Protein AF-A0AAW5JUB5-F1 (afdb_monomer_lite)

InterPro domains:
  IPR035093 Toxin-antitoxin system, RelE/ParE toxin domain superfamily [G3DSA:3.30.2310.20] (1-83)
  IPR035093 Toxin-antitoxin system, RelE/ParE toxin domain superfamily [SSF143011] (1-74)

Structure (mmCIF, N/CA/C/O backbone):
data_AF-A0AAW5JUB5-F1
#
_entry.id   AF-A0AAW5JUB5-F1
#
loop_
_atom_site.group_PDB
_atom_site.id
_atom_site.type_symbol
_atom_site.label_atom_id
_atom_site.label_alt_id
_atom_site.label_comp_id
_atom_site.label_asym_id
_atom_site.label_entity_id
_atom_site.label_seq_id
_atom_site.pdbx_PDB_ins_code
_atom_site.Cartn_x
_atom_site.Cartn_y
_atom_site.Cartn_z
_atom_site.occupancy
_atom_site.B_iso_or_equiv
_atom_site.auth_seq_id
_atom_site.auth_comp_id
_atom_site.auth_asym_id
_atom_site.auth_atom_id
_atom_site.pdbx_PDB_model_num
ATOM 1 N N . MET A 1 1 ? 9.346 15.345 -0.441 1.00 69.38 1 MET A N 1
ATOM 2 C CA . MET A 1 1 ? 8.299 15.529 -1.468 1.00 69.38 1 MET A CA 1
ATOM 3 C C . MET A 1 1 ? 7.624 14.174 -1.642 1.00 69.38 1 MET A C 1
ATOM 5 O O . MET A 1 1 ? 8.351 13.214 -1.854 1.00 69.38 1 MET A O 1
ATOM 9 N N . SER A 1 2 ? 6.311 14.054 -1.430 1.00 82.94 2 SER A N 1
ATOM 10 C CA . SER A 1 2 ? 5.589 12.779 -1.570 1.00 82.94 2 SER A CA 1
ATOM 11 C C . SER A 1 2 ? 4.918 12.680 -2.939 1.00 82.94 2 SER A C 1
ATOM 13 O O . SER A 1 2 ? 4.486 13.679 -3.513 1.00 82.94 2 SER A O 1
ATOM 15 N N . TRP A 1 3 ? 4.833 11.463 -3.463 1.00 90.25 3 TRP A N 1
ATOM 16 C CA . TRP A 1 3 ? 4.104 11.141 -4.680 1.00 90.25 3 TRP A CA 1
ATOM 17 C C . TRP A 1 3 ? 2.595 11.225 -4.432 1.00 90.25 3 TRP A C 1
ATOM 19 O O . TRP A 1 3 ? 2.100 10.881 -3.353 1.00 90.25 3 TRP A O 1
ATOM 29 N N . ARG A 1 4 ? 1.841 11.661 -5.446 1.00 91.81 4 ARG A N 1
ATOM 30 C CA . ARG A 1 4 ? 0.377 11.699 -5.380 1.00 91.81 4 ARG A CA 1
ATOM 31 C C . ARG A 1 4 ? -0.186 10.277 -5.403 1.00 91.81 4 ARG A C 1
ATOM 33 O O . ARG A 1 4 ? 0.217 9.463 -6.229 1.00 91.81 4 ARG A O 1
ATOM 40 N N . VAL A 1 5 ? -1.138 9.998 -4.514 1.00 93.25 5 VAL A N 1
ATOM 41 C CA . VAL A 1 5 ? -1.882 8.733 -4.494 1.00 93.25 5 VAL A CA 1
ATOM 42 C C . VAL A 1 5 ? -3.208 8.929 -5.214 1.00 93.25 5 VAL A C 1
ATOM 44 O O . VAL A 1 5 ? -4.014 9.769 -4.817 1.00 93.25 5 VAL A O 1
ATOM 47 N N . GLU A 1 6 ? -3.436 8.126 -6.246 1.00 94.62 6 GLU A N 1
ATOM 48 C CA . GLU A 1 6 ? -4.698 8.064 -6.977 1.00 94.62 6 GLU A CA 1
ATOM 49 C C . GLU A 1 6 ? -5.323 6.682 -6.782 1.00 94.62 6 GLU A C 1
ATOM 51 O O . GLU A 1 6 ? -4.632 5.661 -6.796 1.00 94.62 6 GLU A O 1
ATOM 56 N N . TRP A 1 7 ? -6.632 6.659 -6.542 1.00 94.56 7 TRP A N 1
ATOM 57 C CA . TRP A 1 7 ? -7.372 5.441 -6.233 1.00 94.56 7 TRP A CA 1
ATOM 58 C C . TRP A 1 7 ? -8.232 5.037 -7.421 1.00 94.56 7 TRP A C 1
ATOM 60 O O . TRP A 1 7 ? -8.987 5.852 -7.945 1.00 94.56 7 TRP A O 1
ATOM 70 N N . LEU A 1 8 ? -8.168 3.756 -7.783 1.00 95.88 8 LEU A N 1
ATOM 71 C CA . LEU A 1 8 ? -9.211 3.130 -8.589 1.00 95.88 8 LEU A CA 1
ATOM 72 C C . LEU A 1 8 ? -10.512 3.075 -7.780 1.00 95.88 8 LEU A C 1
ATOM 74 O O . LEU A 1 8 ? -10.480 2.953 -6.548 1.00 95.88 8 LEU A O 1
ATOM 78 N N . GLU A 1 9 ? -11.659 3.124 -8.453 1.00 96.44 9 GLU A N 1
ATOM 79 C CA . GLU A 1 9 ? -12.953 3.046 -7.773 1.00 96.44 9 GLU A CA 1
ATOM 80 C C . GLU A 1 9 ? -13.113 1.738 -6.993 1.00 96.44 9 GLU A C 1
ATOM 82 O O . GLU A 1 9 ? -13.658 1.732 -5.887 1.00 96.44 9 GLU A O 1
ATOM 87 N N . GLU A 1 10 ? -12.612 0.634 -7.546 1.00 96.88 10 GLU A N 1
ATOM 88 C CA . GLU A 1 10 ? -12.595 -0.692 -6.936 1.00 96.88 10 GLU A CA 1
ATOM 89 C C . GLU A 1 10 ? -11.747 -0.690 -5.667 1.00 96.88 10 GLU A C 1
ATOM 91 O O . GLU A 1 10 ? -12.210 -1.129 -4.617 1.00 96.88 10 GLU A O 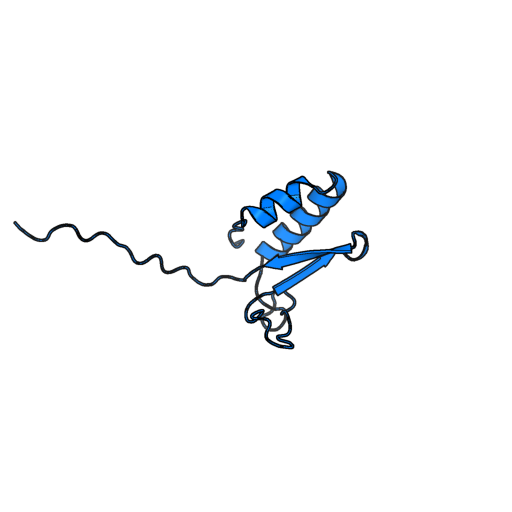1
ATOM 96 N N . ALA A 1 11 ? -10.554 -0.093 -5.722 1.00 97.06 11 ALA A N 1
ATOM 97 C CA . ALA A 1 11 ? -9.680 0.025 -4.559 1.00 97.06 11 ALA A CA 1
ATOM 98 C C . ALA A 1 11 ? -10.324 0.881 -3.456 1.00 97.06 11 ALA A C 1
ATOM 100 O O . ALA A 1 11 ? -10.236 0.547 -2.275 1.00 97.06 11 ALA A O 1
ATOM 101 N N . ALA A 1 12 ? -11.028 1.956 -3.827 1.00 97.56 12 ALA A N 1
ATOM 102 C CA . ALA A 1 12 ? -11.776 2.771 -2.876 1.00 97.56 12 ALA A CA 1
ATOM 103 C C . ALA A 1 12 ? -12.969 2.006 -2.269 1.00 97.56 12 ALA A C 1
ATOM 105 O O . ALA A 1 12 ? -13.247 2.152 -1.077 1.00 97.56 12 ALA A O 1
ATOM 106 N N . LYS A 1 13 ? -13.675 1.184 -3.062 1.00 98.19 13 LYS A N 1
ATOM 107 C CA . LYS A 1 13 ? -14.758 0.302 -2.584 1.00 98.19 13 LYS A CA 1
ATOM 108 C C . LYS A 1 13 ? -14.224 -0.743 -1.604 1.00 98.19 13 LYS A C 1
ATOM 110 O O . LYS A 1 13 ? -14.801 -0.894 -0.530 1.00 98.19 13 LYS A O 1
ATOM 115 N N . ASP A 1 14 ? -13.116 -1.402 -1.928 1.00 97.81 14 ASP A N 1
ATOM 116 C C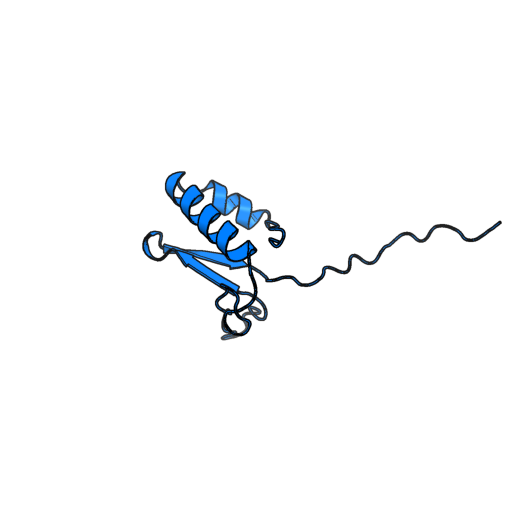A . ASP A 1 14 ? -12.486 -2.396 -1.056 1.00 97.81 14 ASP A CA 1
ATOM 117 C C . ASP A 1 14 ? -11.987 -1.771 0.245 1.00 97.81 14 ASP A C 1
ATOM 119 O O . ASP A 1 14 ? -12.228 -2.310 1.322 1.00 97.81 14 ASP A O 1
ATOM 123 N N . MET A 1 15 ? -11.402 -0.574 0.174 1.00 97.81 15 MET A N 1
ATOM 124 C CA . MET A 1 15 ? -10.970 0.159 1.361 1.00 97.81 15 MET A CA 1
ATOM 125 C C . MET A 1 15 ? -12.129 0.457 2.321 1.00 97.81 15 MET A C 1
ATOM 127 O O . MET A 1 15 ? -11.973 0.330 3.534 1.00 97.81 15 MET A O 1
ATOM 131 N N . ARG A 1 16 ? -13.313 0.807 1.796 1.00 97.50 16 ARG A N 1
ATOM 132 C CA . ARG A 1 16 ? -14.511 1.068 2.614 1.00 97.50 16 ARG A CA 1
ATOM 133 C C . ARG A 1 16 ? -15.076 -0.181 3.296 1.00 97.50 16 ARG A C 1
ATOM 135 O O . ARG A 1 16 ? -15.785 -0.032 4.286 1.00 97.50 16 ARG A O 1
ATOM 142 N N . ARG A 1 17 ? -14.784 -1.385 2.787 1.00 97.38 17 ARG A N 1
ATOM 143 C CA . ARG A 1 17 ? -15.247 -2.665 3.360 1.00 97.38 17 ARG A CA 1
ATOM 144 C C . ARG A 1 17 ? -14.414 -3.129 4.555 1.00 97.38 17 ARG A C 1
ATOM 146 O O . ARG A 1 17 ? -14.886 -3.959 5.324 1.00 97.38 17 ARG A O 1
ATOM 153 N N . LEU A 1 18 ? -13.197 -2.611 4.707 1.00 97.62 18 LEU A N 1
ATOM 154 C CA . LEU A 1 18 ? -12.319 -2.935 5.831 1.00 97.62 18 LEU A CA 1
ATOM 155 C C . LEU A 1 18 ? -12.836 -2.341 7.146 1.00 97.62 18 LEU A C 1
ATOM 157 O O . LEU A 1 18 ? -13.473 -1.285 7.155 1.00 97.62 18 LEU A O 1
ATOM 161 N N . GLY A 1 19 ? -12.491 -2.960 8.274 1.00 97.94 19 GLY A N 1
ATOM 162 C CA . GLY A 1 19 ? -12.735 -2.388 9.595 1.00 97.94 19 GLY A CA 1
ATOM 163 C C . GLY A 1 19 ? -11.938 -1.095 9.810 1.00 97.94 19 GLY A C 1
ATOM 164 O O . GLY A 1 19 ? -10.850 -0.914 9.263 1.00 97.94 19 GLY A O 1
ATOM 165 N N . LYS A 1 20 ? -12.433 -0.179 10.656 1.00 97.94 20 LYS A N 1
ATOM 166 C CA . LYS A 1 20 ? -11.789 1.137 10.889 1.00 97.94 20 LYS A CA 1
ATOM 167 C C . LYS A 1 20 ? -10.308 1.030 11.290 1.00 97.94 20 LYS A C 1
ATOM 169 O O . LYS A 1 20 ? -9.485 1.842 10.864 1.00 97.94 20 LYS A O 1
ATOM 174 N N . THR A 1 21 ? -9.958 0.026 12.092 1.00 97.62 21 THR A N 1
ATOM 175 C CA . THR A 1 21 ? -8.573 -0.228 12.518 1.00 97.62 21 THR A CA 1
ATOM 176 C C . THR A 1 21 ? -7.691 -0.660 11.349 1.00 97.62 21 THR A C 1
ATOM 178 O O . THR A 1 21 ? -6.579 -0.153 11.200 1.00 97.62 21 THR A O 1
ATOM 181 N N . GLU A 1 22 ? -8.195 -1.547 10.493 1.00 97.88 22 GLU A N 1
ATOM 182 C CA . GLU A 1 22 ? -7.495 -2.023 9.298 1.00 97.88 22 GLU A CA 1
ATOM 183 C C . GLU A 1 22 ? -7.298 -0.880 8.304 1.00 97.88 22 GLU A C 1
ATOM 185 O O . GLU A 1 22 ? -6.180 -0.659 7.846 1.00 97.88 22 GLU A O 1
ATOM 190 N N . GLN A 1 23 ? -8.342 -0.076 8.060 1.00 98.38 23 GLN A N 1
ATOM 191 C CA . GLN A 1 23 ? -8.263 1.120 7.217 1.00 98.38 23 GLN A CA 1
ATOM 192 C C . GLN A 1 23 ? -7.142 2.054 7.681 1.00 98.38 23 GLN A C 1
ATOM 194 O O . GLN A 1 23 ? -6.304 2.465 6.880 1.00 98.38 23 GLN A O 1
ATOM 199 N N . LYS A 1 24 ? -7.070 2.357 8.984 1.00 98.38 24 LYS A N 1
ATOM 200 C CA . LYS A 1 24 ? -6.031 3.236 9.541 1.00 98.38 24 LYS A CA 1
ATOM 201 C C . LYS A 1 24 ? -4.623 2.678 9.320 1.00 98.38 24 LYS A C 1
ATOM 203 O O . LYS A 1 24 ? -3.710 3.440 9.006 1.00 98.38 24 LYS A O 1
ATOM 208 N N . GLN A 1 25 ? -4.431 1.370 9.484 1.00 98.19 25 GLN A N 1
ATOM 209 C CA . GLN A 1 25 ? -3.137 0.724 9.243 1.00 98.19 25 GLN A CA 1
ATOM 210 C C . GLN A 1 25 ? -2.768 0.736 7.756 1.00 98.19 25 GLN A C 1
ATOM 212 O O . GLN A 1 25 ? -1.645 1.102 7.404 1.00 98.19 25 GLN A O 1
ATOM 217 N N . VAL A 1 26 ? -3.727 0.414 6.887 1.00 98.12 26 VAL A N 1
ATOM 218 C CA . VAL A 1 26 ? -3.536 0.403 5.436 1.00 98.12 26 VAL A CA 1
ATOM 219 C C . VAL A 1 26 ? -3.205 1.803 4.912 1.00 98.12 26 VAL A C 1
ATOM 221 O O . VAL A 1 26 ? -2.214 1.954 4.199 1.00 98.12 26 VAL A O 1
ATOM 224 N N . LEU A 1 27 ? -3.937 2.844 5.335 1.00 98.06 27 LEU A N 1
ATOM 225 C CA . LEU A 1 27 ? -3.655 4.241 4.966 1.00 98.06 27 LEU A CA 1
ATOM 226 C C . LEU A 1 27 ? -2.255 4.682 5.391 1.00 98.06 27 LEU A C 1
ATOM 228 O O . LEU A 1 27 ? -1.560 5.323 4.608 1.00 98.06 27 LEU A O 1
ATOM 232 N N . LYS A 1 28 ? -1.810 4.314 6.600 1.00 97.50 28 LYS A N 1
ATOM 233 C CA . LYS A 1 28 ? -0.445 4.613 7.058 1.00 97.50 28 LYS A CA 1
ATOM 234 C C . LYS A 1 28 ? 0.611 3.949 6.178 1.00 97.50 28 LYS A C 1
ATOM 236 O O . LYS A 1 28 ? 1.608 4.580 5.841 1.00 97.50 28 LYS A O 1
ATOM 241 N N . GLY A 1 29 ? 0.403 2.690 5.795 1.00 96.75 29 GLY A N 1
ATOM 242 C CA . GLY A 1 29 ? 1.332 2.003 4.900 1.00 96.75 29 GLY A CA 1
ATOM 243 C C . GLY A 1 29 ? 1.359 2.617 3.498 1.00 96.75 29 GLY A C 1
ATOM 244 O O . GLY A 1 29 ? 2.437 2.771 2.937 1.00 96.75 29 GLY A O 1
ATOM 245 N N . ILE A 1 30 ? 0.208 3.036 2.962 1.00 96.50 30 ILE A N 1
ATOM 246 C CA . ILE A 1 30 ? 0.131 3.753 1.679 1.00 96.50 30 ILE A CA 1
ATOM 247 C C . ILE A 1 30 ? 0.843 5.106 1.760 1.00 96.50 30 ILE A C 1
ATOM 249 O O . ILE A 1 30 ? 1.625 5.422 0.868 1.00 96.50 30 ILE A O 1
ATOM 253 N N . ALA A 1 31 ? 0.633 5.869 2.836 1.00 95.88 31 ALA A N 1
ATOM 254 C CA . ALA A 1 31 ? 1.320 7.141 3.059 1.00 95.88 31 ALA A CA 1
ATOM 255 C C . ALA A 1 31 ? 2.846 6.965 3.139 1.00 95.88 31 ALA A C 1
ATOM 257 O O . ALA A 1 31 ? 3.583 7.751 2.559 1.00 95.88 31 ALA A O 1
ATOM 258 N N . LYS A 1 32 ? 3.330 5.892 3.778 1.00 94.88 32 LYS A N 1
ATOM 259 C CA . LYS A 1 32 ? 4.763 5.563 3.780 1.00 94.88 32 LYS A CA 1
ATOM 260 C C . LYS A 1 32 ? 5.275 5.223 2.379 1.00 94.88 32 LYS A C 1
ATOM 262 O O . LYS A 1 32 ? 6.339 5.673 1.975 1.00 94.88 32 LYS A O 1
ATOM 267 N N . VAL A 1 33 ? 4.525 4.423 1.622 1.00 94.12 33 VAL A N 1
ATOM 268 C CA . VAL A 1 33 ? 4.901 4.069 0.246 1.00 94.12 33 VAL A CA 1
ATOM 269 C C . VAL A 1 33 ? 4.922 5.294 -0.661 1.00 94.12 33 VAL A C 1
ATOM 271 O O . VAL A 1 33 ? 5.781 5.362 -1.532 1.00 94.12 33 VAL A O 1
ATOM 274 N N . SER A 1 34 ? 4.036 6.272 -0.466 1.00 93.94 34 SER A N 1
ATOM 275 C CA . SER A 1 34 ? 4.012 7.471 -1.306 1.00 93.94 34 SER A CA 1
ATOM 276 C C . SER A 1 34 ? 5.230 8.379 -1.112 1.00 93.94 34 SER A C 1
ATOM 278 O O . SER A 1 34 ? 5.488 9.222 -1.964 1.00 93.94 34 SER A O 1
ATOM 280 N N . GLU A 1 35 ? 6.039 8.191 -0.068 1.00 93.50 35 GLU A N 1
ATOM 281 C CA . GLU A 1 35 ? 7.344 8.855 0.046 1.00 93.50 35 GLU A CA 1
ATOM 282 C C . GLU A 1 35 ? 8.320 8.375 -1.041 1.00 93.50 35 GLU A C 1
ATOM 284 O O . GLU A 1 35 ? 9.038 9.185 -1.624 1.00 93.50 35 GLU A O 1
ATOM 289 N N . ASN A 1 36 ? 8.315 7.073 -1.354 1.00 92.94 36 ASN A N 1
ATOM 290 C CA . ASN A 1 36 ? 9.062 6.492 -2.469 1.00 92.94 36 ASN A CA 1
ATOM 291 C C . ASN A 1 36 ? 8.376 5.204 -2.982 1.00 92.94 36 ASN A C 1
ATOM 293 O O . ASN A 1 36 ? 8.651 4.103 -2.479 1.00 92.94 36 ASN A O 1
ATOM 297 N N . PRO A 1 37 ? 7.478 5.315 -3.981 1.00 92.50 37 PRO A N 1
ATOM 298 C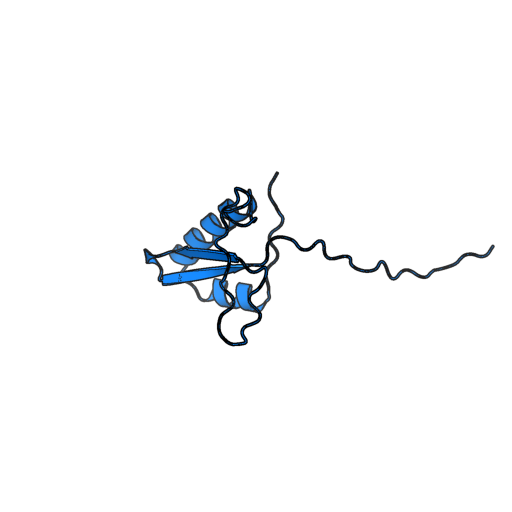 CA . PRO A 1 37 ? 6.654 4.202 -4.435 1.00 92.50 37 PRO A CA 1
ATOM 299 C C . PRO A 1 37 ? 7.414 3.233 -5.342 1.00 92.50 37 PRO A C 1
ATOM 301 O O . PRO A 1 37 ? 6.879 2.170 -5.663 1.00 92.50 37 PRO A O 1
ATOM 304 N N . LEU A 1 38 ? 8.635 3.575 -5.761 1.00 91.44 38 LEU A N 1
ATOM 305 C CA . LEU A 1 38 ? 9.427 2.769 -6.680 1.00 91.44 38 LEU A CA 1
ATOM 306 C C . LEU A 1 38 ? 9.682 1.349 -6.133 1.00 91.44 38 LEU A C 1
ATOM 308 O O . LEU A 1 38 ? 9.553 1.084 -4.930 1.00 91.44 38 LEU A O 1
ATOM 312 N N . PRO A 1 39 ? 10.048 0.401 -7.010 1.00 90.38 39 PRO A N 1
ATOM 313 C CA . PRO A 1 39 ? 10.529 -0.906 -6.590 1.00 90.38 39 PRO A CA 1
ATOM 314 C C . PRO A 1 39 ? 11.682 -0.823 -5.584 1.00 90.38 39 PRO A C 1
ATOM 316 O O . PRO A 1 39 ? 12.520 0.077 -5.649 1.00 90.38 39 PRO A O 1
ATOM 319 N N . SER A 1 40 ? 11.807 -1.834 -4.725 1.00 87.31 40 SER A N 1
ATOM 320 C CA . SER A 1 40 ? 12.912 -1.946 -3.765 1.00 87.31 40 SER A CA 1
ATOM 321 C C . SER A 1 40 ? 14.294 -1.993 -4.415 1.00 87.31 40 SER A C 1
ATOM 323 O O . SER A 1 40 ? 15.266 -1.563 -3.807 1.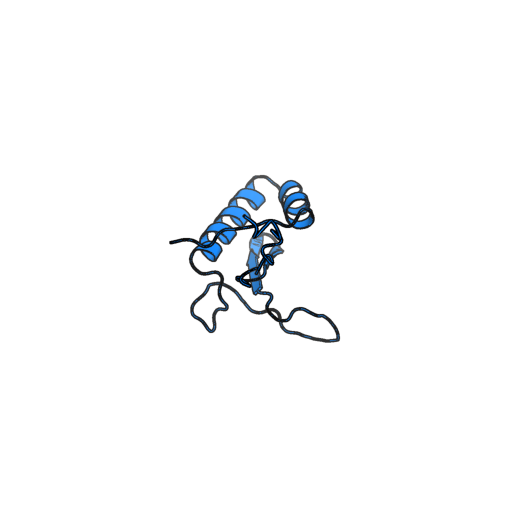00 87.31 40 SER A O 1
ATOM 325 N N . SER A 1 41 ? 14.393 -2.463 -5.663 1.00 86.94 41 SER A N 1
ATOM 326 C CA . SER A 1 41 ? 15.629 -2.409 -6.457 1.00 86.94 41 SER A CA 1
ATOM 327 C C . SER A 1 41 ? 16.051 -0.986 -6.847 1.00 86.94 41 SER A C 1
ATOM 329 O O . SER A 1 41 ? 17.183 -0.789 -7.266 1.00 86.94 41 SER A O 1
ATOM 331 N N . GLN A 1 42 ? 15.154 -0.006 -6.720 1.00 87.38 42 GLN A N 1
ATOM 332 C CA . GLN A 1 42 ? 15.391 1.421 -6.962 1.00 87.38 42 GLN A CA 1
ATOM 333 C C . GLN A 1 42 ? 15.309 2.234 -5.653 1.00 87.38 42 GLN A C 1
ATOM 335 O O . GLN A 1 42 ? 15.078 3.440 -5.672 1.00 87.38 42 GLN A O 1
ATOM 340 N N . GLY A 1 43 ? 15.442 1.571 -4.497 1.00 87.75 43 GLY A N 1
ATOM 341 C CA . GLY A 1 43 ? 15.416 2.215 -3.180 1.00 87.75 43 GLY A CA 1
ATOM 342 C C . GLY A 1 43 ? 14.023 2.580 -2.653 1.00 87.75 43 GLY A C 1
ATOM 343 O O . GLY A 1 43 ? 13.927 3.224 -1.610 1.00 87.75 43 GLY A O 1
ATOM 344 N N . GLY A 1 44 ? 12.946 2.188 -3.344 1.00 90.88 44 GLY A N 1
ATOM 345 C CA . GLY A 1 44 ? 11.576 2.413 -2.881 1.00 90.88 44 GLY A CA 1
ATOM 346 C C . GLY A 1 44 ? 11.016 1.280 -2.020 1.00 90.88 44 GLY A C 1
ATOM 347 O O . GLY A 1 44 ? 11.665 0.269 -1.748 1.00 90.88 44 GLY A O 1
ATOM 348 N N . TYR A 1 45 ? 9.777 1.442 -1.561 1.00 90.81 45 TYR A N 1
ATOM 349 C CA . TYR A 1 45 ? 9.138 0.481 -0.653 1.00 90.81 45 TYR A CA 1
ATOM 350 C C . TYR A 1 45 ? 8.404 -0.665 -1.369 1.00 90.81 45 TYR A C 1
ATOM 352 O O . TYR A 1 45 ? 7.979 -1.635 -0.730 1.00 90.81 45 TYR A O 1
ATOM 360 N N . GLY A 1 46 ? 8.238 -0.570 -2.689 1.00 88.56 46 GLY A N 1
ATOM 361 C CA . GLY A 1 46 ? 7.458 -1.516 -3.475 1.00 88.56 46 GLY A CA 1
ATOM 362 C C . GLY A 1 46 ? 8.144 -2.855 -3.676 1.00 88.56 46 GLY A C 1
ATOM 363 O O . GLY A 1 46 ? 9.303 -2.917 -4.075 1.00 88.56 46 GLY A O 1
ATOM 364 N N . LYS A 1 47 ? 7.410 -3.958 -3.492 1.00 92.88 47 LYS A N 1
ATOM 365 C CA . LYS A 1 47 ? 7.860 -5.274 -3.971 1.00 92.88 47 LYS A CA 1
ATOM 366 C C . LYS A 1 47 ? 7.251 -5.556 -5.343 1.00 92.88 47 LYS A C 1
ATOM 368 O O . LYS A 1 47 ? 6.024 -5.687 -5.397 1.00 92.88 47 LYS A O 1
ATOM 373 N N . PRO A 1 48 ? 8.056 -5.703 -6.412 1.00 91.69 48 PRO A N 1
ATOM 374 C CA . PRO A 1 48 ? 7.545 -6.041 -7.734 1.00 91.69 48 PRO A CA 1
ATOM 375 C C . PRO A 1 48 ? 6.685 -7.304 -7.712 1.00 91.69 48 PRO A C 1
ATOM 377 O O . PRO A 1 48 ? 6.992 -8.286 -7.023 1.00 91.69 48 PRO A O 1
ATOM 380 N N . LEU A 1 49 ? 5.589 -7.284 -8.463 1.00 91.31 49 LEU A N 1
ATOM 381 C CA . LEU A 1 49 ? 4.830 -8.488 -8.754 1.00 91.31 49 LEU A CA 1
ATOM 382 C C . LEU A 1 49 ? 5.544 -9.283 -9.849 1.00 91.31 49 LEU A C 1
ATOM 384 O O . LEU A 1 49 ? 5.917 -8.754 -10.891 1.00 91.31 49 LEU A O 1
ATOM 388 N N . ARG A 1 50 ? 5.751 -10.578 -9.594 1.00 84.94 50 ARG A N 1
ATOM 389 C CA . ARG A 1 50 ? 6.317 -11.496 -10.582 1.00 84.94 50 ARG A CA 1
ATOM 390 C C . ARG A 1 50 ? 5.251 -11.814 -11.626 1.00 84.94 50 ARG A C 1
ATOM 392 O O . ARG A 1 50 ? 4.179 -12.297 -11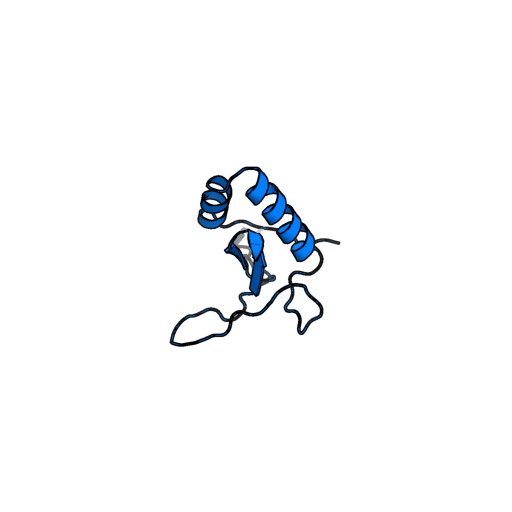.264 1.00 84.94 50 ARG A O 1
ATOM 399 N N . ASN A 1 51 ? 5.588 -11.631 -12.897 1.00 77.00 51 ASN A N 1
ATOM 400 C CA . ASN A 1 51 ? 4.815 -12.192 -13.997 1.00 77.00 51 ASN A CA 1
ATOM 401 C C . ASN A 1 51 ? 4.990 -13.710 -14.010 1.00 77.00 51 ASN A C 1
ATOM 403 O O . ASN A 1 51 ? 6.079 -14.220 -14.265 1.00 77.00 51 ASN A O 1
ATOM 407 N N . ALA A 1 52 ? 3.917 -14.428 -13.709 1.00 71.94 52 ALA A N 1
ATOM 408 C CA . ALA A 1 52 ? 3.822 -15.867 -13.885 1.00 71.94 52 ALA A CA 1
ATOM 409 C C . ALA A 1 52 ? 2.535 -16.163 -14.662 1.00 71.94 52 ALA A C 1
ATOM 411 O O . ALA A 1 52 ? 1.512 -15.541 -14.391 1.00 71.94 52 ALA A O 1
ATOM 412 N N . ASN A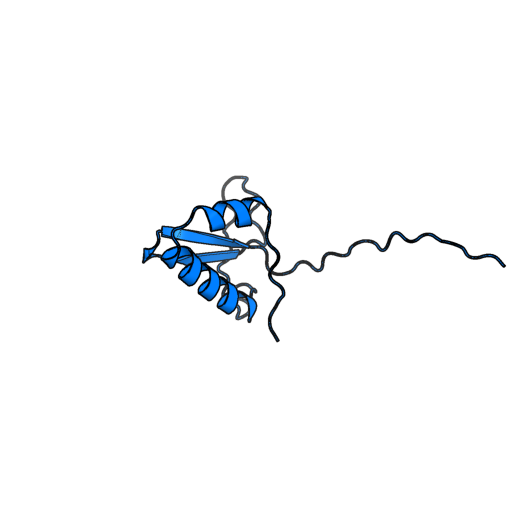 1 53 ? 2.600 -17.096 -15.615 1.00 61.91 53 ASN A N 1
ATOM 413 C CA . ASN A 1 53 ? 1.450 -17.697 -16.302 1.00 61.91 53 ASN A CA 1
ATOM 414 C C . ASN A 1 53 ? 0.385 -16.696 -16.803 1.00 61.91 53 ASN A C 1
ATOM 416 O O . ASN A 1 53 ? -0.693 -16.595 -16.227 1.00 61.91 53 ASN A O 1
ATOM 420 N N . ARG A 1 54 ? 0.668 -15.986 -17.907 1.00 64.81 54 ARG A N 1
ATOM 421 C CA . ARG A 1 54 ? -0.269 -15.103 -18.650 1.00 64.81 54 ARG A CA 1
ATOM 422 C C . ARG A 1 54 ? -0.857 -13.896 -17.893 1.00 64.81 54 ARG A C 1
ATOM 424 O O . ARG A 1 54 ? -1.587 -13.120 -18.497 1.00 64.81 54 ARG A O 1
ATOM 431 N N . ALA A 1 55 ? -0.534 -13.683 -16.619 1.00 69.25 55 ALA A N 1
ATOM 432 C CA . ALA A 1 55 ? -0.968 -12.486 -15.902 1.00 69.25 55 ALA A CA 1
ATOM 433 C C . ALA A 1 55 ? -0.098 -11.269 -16.277 1.00 69.25 55 ALA A C 1
ATOM 435 O O . ALA A 1 55 ? 1.126 -11.305 -16.136 1.00 69.25 55 ALA A O 1
ATOM 436 N N . HIS A 1 56 ? -0.727 -10.176 -16.720 1.00 76.44 56 HIS A N 1
ATOM 437 C CA . HIS A 1 56 ? -0.064 -8.903 -17.030 1.00 76.44 56 HIS A CA 1
ATOM 438 C C . HIS A 1 56 ? 0.168 -8.081 -15.748 1.00 76.44 56 HIS A C 1
ATOM 440 O O . HIS A 1 56 ? -0.500 -7.082 -15.506 1.00 76.44 56 HIS A O 1
ATOM 446 N N . LEU A 1 57 ? 1.104 -8.519 -14.897 1.00 86.19 57 LEU A N 1
ATOM 447 C CA . LEU A 1 57 ? 1.452 -7.854 -13.628 1.00 86.19 57 LEU A CA 1
ATOM 448 C C . LEU A 1 57 ? 2.747 -7.027 -13.712 1.00 86.19 57 LEU A C 1
ATOM 450 O O . LEU A 1 57 ? 3.212 -6.497 -12.700 1.00 86.19 57 LEU A O 1
ATOM 454 N N . ALA A 1 58 ? 3.337 -6.919 -14.908 1.00 85.50 58 ALA A N 1
ATOM 455 C CA . ALA A 1 58 ? 4.545 -6.138 -15.146 1.00 85.50 58 ALA A CA 1
ATOM 456 C C . ALA A 1 58 ? 4.325 -4.684 -14.721 1.00 85.50 58 ALA A C 1
ATOM 458 O O . ALA A 1 58 ? 3.281 -4.094 -14.984 1.00 85.50 58 ALA A O 1
ATOM 459 N N . GLY A 1 59 ? 5.326 -4.113 -14.055 1.00 87.38 59 GLY A N 1
ATOM 460 C CA . GLY A 1 59 ? 5.276 -2.733 -13.575 1.00 87.38 59 GLY A CA 1
ATOM 461 C C . GLY A 1 59 ? 4.419 -2.520 -12.325 1.00 87.38 59 GLY A C 1
ATOM 462 O O . GLY A 1 59 ? 4.460 -1.430 -11.767 1.00 87.38 59 GLY A O 1
ATOM 463 N N . LEU A 1 60 ? 3.694 -3.529 -11.827 1.00 92.12 60 LEU A N 1
ATOM 464 C CA . LEU A 1 60 ? 2.957 -3.418 -10.568 1.00 92.12 60 LEU A CA 1
ATOM 465 C C . LEU A 1 60 ? 3.831 -3.782 -9.365 1.00 92.12 60 LEU A C 1
ATOM 467 O O . LEU A 1 60 ? 4.629 -4.724 -9.388 1.00 92.12 60 LEU A O 1
ATOM 471 N N . CYS A 1 61 ? 3.620 -3.062 -8.269 1.00 94.19 61 CYS A N 1
ATOM 472 C CA . CYS A 1 61 ? 4.223 -3.314 -6.969 1.00 94.19 61 CYS A CA 1
ATOM 473 C C . CYS A 1 61 ? 3.155 -3.686 -5.938 1.00 94.19 61 CYS A C 1
ATOM 475 O O . CYS A 1 61 ? 1.970 -3.393 -6.098 1.00 94.19 61 CYS A O 1
ATOM 477 N N . LYS A 1 62 ? 3.580 -4.332 -4.850 1.00 95.25 62 LYS A N 1
ATOM 478 C CA . LYS A 1 62 ? 2.729 -4.586 -3.685 1.00 95.25 62 LYS A CA 1
ATOM 479 C C . LYS A 1 62 ? 3.403 -4.249 -2.364 1.00 95.25 62 LYS A C 1
ATOM 481 O O . LYS A 1 62 ? 4.613 -4.430 -2.210 1.00 95.25 62 LYS A O 1
ATOM 486 N N . ILE A 1 63 ? 2.571 -3.925 -1.380 1.00 95.81 63 ILE A N 1
ATOM 487 C CA . ILE A 1 63 ? 2.895 -4.003 0.049 1.00 95.81 63 ILE A CA 1
ATOM 488 C C . ILE A 1 63 ? 1.992 -5.024 0.747 1.00 95.81 63 ILE A C 1
ATOM 490 O O . ILE A 1 63 ? 0.895 -5.330 0.276 1.00 95.81 63 ILE A O 1
ATOM 494 N N . LYS A 1 64 ? 2.481 -5.606 1.847 1.00 96.12 64 LYS A N 1
ATOM 495 C CA . LYS A 1 64 ? 1.782 -6.652 2.607 1.00 96.12 64 LYS A CA 1
ATOM 496 C C . LYS A 1 64 ? 1.609 -6.220 4.062 1.00 96.12 64 LYS A C 1
ATOM 498 O O . LYS A 1 64 ? 2.608 -5.932 4.714 1.00 96.12 64 LYS A O 1
ATOM 503 N N . PHE A 1 65 ? 0.387 -6.296 4.572 1.00 96.44 65 PHE A N 1
ATOM 504 C CA . PHE A 1 65 ? 0.061 -6.160 5.991 1.00 96.44 65 PHE A CA 1
ATOM 505 C C . PHE A 1 65 ? -0.178 -7.570 6.532 1.00 96.44 65 PHE A C 1
ATOM 507 O O . PHE A 1 65 ? -1.283 -8.091 6.419 1.00 96.44 65 PHE A O 1
ATOM 514 N N . ARG A 1 66 ? 0.889 -8.241 6.995 1.00 94.62 66 ARG A N 1
ATOM 515 C CA . ARG A 1 66 ? 0.863 -9.690 7.291 1.00 94.62 66 ARG A CA 1
ATOM 516 C C . ARG A 1 66 ? -0.201 -10.047 8.324 1.00 94.62 66 ARG A C 1
ATOM 518 O O . ARG A 1 66 ? -0.981 -10.952 8.059 1.00 94.62 66 ARG A O 1
ATOM 525 N N . ASP A 1 67 ? -0.268 -9.280 9.404 1.00 94.88 67 ASP A N 1
ATOM 526 C CA . ASP A 1 67 ? -1.185 -9.532 10.522 1.00 94.88 67 ASP A CA 1
ATOM 527 C C . ASP A 1 67 ? -2.651 -9.282 10.144 1.00 94.88 67 ASP A C 1
ATOM 529 O O . ASP A 1 67 ? -3.552 -9.841 10.756 1.00 94.88 67 ASP A O 1
ATOM 533 N N . LEU A 1 68 ? -2.891 -8.484 9.097 1.00 95.25 68 LEU A N 1
ATOM 534 C CA . LEU A 1 68 ? -4.228 -8.219 8.558 1.00 95.25 68 LEU A CA 1
ATOM 535 C C . LEU A 1 68 ? -4.594 -9.142 7.386 1.00 95.25 68 LEU A C 1
ATOM 537 O O . LEU A 1 68 ? -5.709 -9.091 6.885 1.00 95.25 68 LEU A O 1
ATOM 541 N N . GLY A 1 69 ? -3.645 -9.910 6.844 1.00 96.44 69 GLY A N 1
ATOM 542 C CA . GLY A 1 69 ? -3.848 -10.672 5.606 1.00 96.44 69 GLY A CA 1
ATOM 543 C C . GLY A 1 69 ? -4.013 -9.823 4.329 1.00 96.44 69 GLY A C 1
ATOM 544 O O . GLY A 1 69 ? -4.183 -10.382 3.243 1.00 96.44 69 GLY A O 1
ATOM 545 N N . ILE A 1 70 ? -3.896 -8.492 4.409 1.00 96.94 70 ILE A N 1
ATOM 546 C CA . ILE A 1 70 ? -4.176 -7.553 3.308 1.00 96.94 70 ILE A CA 1
ATOM 547 C C . ILE A 1 70 ? -2.941 -7.321 2.425 1.00 96.94 70 ILE A C 1
ATOM 549 O O . ILE A 1 70 ? -1.798 -7.222 2.889 1.00 96.94 70 ILE A O 1
ATOM 553 N N . ARG A 1 71 ? -3.174 -7.185 1.115 1.00 97.00 71 ARG A N 1
ATOM 554 C CA . ARG A 1 71 ? -2.181 -6.739 0.129 1.00 97.00 71 ARG A CA 1
ATOM 555 C C . ARG A 1 71 ? -2.722 -5.523 -0.605 1.00 97.00 71 ARG A C 1
ATOM 557 O O . ARG A 1 71 ? -3.803 -5.598 -1.171 1.00 97.00 71 ARG A O 1
ATOM 564 N N . VAL A 1 72 ? -1.941 -4.451 -0.647 1.00 97.00 72 VAL A N 1
ATOM 565 C CA . VAL A 1 72 ? -2.220 -3.311 -1.529 1.00 97.00 72 VAL A CA 1
ATOM 566 C C . VAL A 1 72 ? -1.340 -3.465 -2.756 1.00 97.00 72 VAL A C 1
ATOM 568 O O . VAL A 1 72 ? -0.124 -3.627 -2.622 1.00 97.00 72 VAL A O 1
ATOM 571 N N . VAL A 1 73 ? -1.961 -3.449 -3.931 1.00 95.75 73 VAL A N 1
ATOM 572 C CA . VAL A 1 73 ? -1.291 -3.482 -5.233 1.00 95.75 73 VAL A CA 1
ATOM 573 C C . VAL A 1 73 ? -1.420 -2.105 -5.864 1.00 95.75 73 VAL A C 1
ATOM 575 O O . VAL A 1 73 ? -2.482 -1.495 -5.794 1.00 95.75 73 VAL A O 1
ATOM 578 N N . TYR A 1 74 ? -0.338 -1.610 -6.450 1.00 94.56 74 TYR A N 1
ATOM 579 C CA . TYR A 1 74 ? -0.297 -0.285 -7.053 1.00 94.56 74 TYR A CA 1
ATOM 580 C C . TYR A 1 74 ? 0.695 -0.247 -8.216 1.00 94.56 74 TYR A C 1
ATOM 582 O O . TYR A 1 74 ? 1.557 -1.119 -8.351 1.00 94.56 74 TYR A O 1
ATOM 590 N N . LYS A 1 75 ? 0.585 0.791 -9.043 1.00 92.44 75 LYS A N 1
ATOM 591 C CA . LYS A 1 75 ? 1.529 1.086 -10.119 1.00 92.44 75 LYS A CA 1
ATOM 592 C C . LYS A 1 75 ? 2.348 2.327 -9.728 1.00 92.44 75 LYS A C 1
ATOM 594 O O . LYS A 1 75 ? 1.749 3.392 -9.590 1.00 92.44 75 LYS A O 1
ATOM 599 N N . PRO A 1 76 ? 3.667 2.222 -9.474 1.00 87.62 76 PRO A N 1
ATOM 600 C CA . PRO A 1 76 ? 4.521 3.400 -9.349 1.00 87.62 76 PRO A CA 1
ATOM 601 C C . PRO A 1 76 ? 4.536 4.157 -10.679 1.00 87.62 76 PRO A C 1
ATOM 603 O O . PRO A 1 76 ? 4.510 3.524 -11.731 1.00 87.62 76 PRO A O 1
ATOM 606 N N . GLY A 1 77 ? 4.522 5.490 -10.604 1.00 73.88 77 GLY A N 1
ATOM 607 C CA . GLY A 1 77 ? 4.163 6.394 -11.698 1.00 73.88 77 GLY A CA 1
ATOM 608 C C . GLY A 1 77 ? 4.601 5.954 -13.097 1.00 73.88 77 GLY A C 1
ATOM 609 O O . GLY A 1 77 ? 5.786 5.895 -13.404 1.00 73.88 77 GLY A O 1
ATOM 610 N N . GLU A 1 78 ? 3.617 5.737 -13.966 1.00 54.75 78 GLU A N 1
ATOM 611 C CA . GLU A 1 78 ? 3.736 6.171 -15.353 1.00 54.75 78 GLU A CA 1
ATOM 612 C C . GLU A 1 78 ? 3.366 7.653 -15.364 1.00 54.75 78 GLU A C 1
ATOM 614 O O . GLU A 1 78 ? 2.333 8.034 -14.810 1.00 54.75 78 GLU A O 1
ATOM 619 N N . ALA A 1 79 ? 4.188 8.499 -15.979 1.00 45.97 79 ALA A N 1
ATOM 620 C CA . ALA A 1 79 ? 3.722 9.814 -16.383 1.00 45.97 79 ALA A CA 1
ATOM 621 C C . ALA A 1 79 ? 2.553 9.591 -17.353 1.00 45.97 79 ALA A C 1
ATOM 623 O O . ALA A 1 79 ? 2.762 9.182 -18.494 1.00 45.97 79 ALA A O 1
ATOM 624 N N . TYR A 1 80 ? 1.318 9.792 -16.894 1.00 39.97 80 TYR A N 1
ATOM 625 C CA . TYR A 1 80 ? 0.168 9.821 -17.787 1.00 39.97 80 TYR A CA 1
ATOM 626 C C . TYR A 1 80 ? 0.326 11.073 -18.654 1.00 39.97 80 TYR A C 1
ATOM 628 O O . TYR A 1 80 ? -0.036 12.177 -18.248 1.00 39.97 80 TYR A O 1
ATOM 636 N N . LEU A 1 81 ? 0.902 10.911 -19.846 1.00 35.09 81 LEU A N 1
ATOM 637 C CA . LEU A 1 81 ? 0.741 11.870 -20.928 1.00 35.09 81 LEU A CA 1
ATOM 638 C C . LEU A 1 81 ? -0.748 11.851 -21.285 1.00 35.09 81 LEU A C 1
ATOM 640 O O . LEU A 1 81 ? -1.182 11.087 -22.144 1.00 35.09 81 LEU A O 1
ATOM 644 N N . LYS A 1 82 ? -1.568 12.663 -20.609 1.00 36.44 82 LYS A N 1
ATOM 645 C CA . LYS A 1 82 ? -2.797 13.109 -21.257 1.00 36.44 82 LYS A CA 1
ATOM 646 C C . LYS A 1 82 ? -2.334 13.907 -22.467 1.00 36.44 82 LYS A C 1
ATOM 648 O O . LYS A 1 82 ? -1.736 14.966 -22.300 1.00 36.44 82 LYS A O 1
ATOM 653 N N . ALA A 1 83 ? -2.544 13.356 -23.660 1.00 44.25 83 ALA A N 1
ATOM 654 C CA . ALA A 1 83 ? -2.458 14.128 -24.884 1.00 44.25 83 ALA A CA 1
ATOM 655 C C . ALA A 1 83 ? -3.326 15.375 -24.684 1.00 44.25 83 ALA A C 1
ATOM 657 O O . ALA A 1 83 ? -4.516 15.265 -24.378 1.00 44.25 83 ALA A O 1
ATOM 658 N N . ASP A 1 84 ? -2.696 16.543 -24.747 1.00 42.28 84 ASP A N 1
ATOM 659 C CA . ASP A 1 84 ? -3.367 17.830 -24.675 1.00 42.28 84 ASP A CA 1
ATOM 660 C C . ASP A 1 84 ? -4.197 18.002 -25.951 1.00 42.28 84 ASP A C 1
ATOM 662 O O . ASP A 1 84 ? -3.746 18.517 -26.973 1.00 42.28 84 ASP A O 1
ATOM 666 N N . GLU A 1 85 ? -5.419 17.478 -25.926 1.00 51.41 85 GLU A N 1
ATOM 667 C CA . GLU A 1 85 ? -6.424 17.738 -26.944 1.00 51.41 85 GLU A CA 1
ATOM 668 C C . GLU A 1 85 ? -7.028 19.127 -26.705 1.00 51.41 85 GLU A C 1
ATOM 670 O O . GLU A 1 85 ? -8.149 19.288 -26.223 1.00 51.41 85 GLU A O 1
ATOM 675 N N . ARG A 1 86 ? -6.277 20.165 -27.086 1.00 43.75 86 ARG A N 1
ATOM 676 C CA . ARG A 1 86 ? -6.855 21.448 -27.500 1.00 43.75 86 ARG A CA 1
ATOM 677 C C . ARG A 1 86 ? -6.240 21.917 -28.810 1.00 43.75 86 ARG A C 1
ATOM 679 O O . ARG A 1 86 ? -5.467 22.864 -28.889 1.00 43.75 86 ARG A O 1
ATOM 686 N N . ARG A 1 87 ? -6.717 21.285 -29.886 1.00 46.72 87 ARG A N 1
ATOM 687 C CA . ARG A 1 87 ? -6.931 21.962 -31.170 1.00 46.72 87 ARG A CA 1
ATOM 688 C C . ARG A 1 87 ? -7.813 23.191 -30.924 1.00 46.72 87 ARG A C 1
ATOM 690 O O . ARG A 1 87 ? -8.936 23.049 -30.446 1.00 46.72 87 ARG A O 1
ATOM 697 N N . GLY A 1 88 ? -7.332 24.379 -31.283 1.00 43.75 88 GLY A N 1
ATOM 698 C CA . GLY A 1 88 ? -8.132 25.593 -31.147 1.00 43.75 88 GLY A CA 1
ATOM 699 C C . GLY A 1 88 ? -7.481 26.889 -31.625 1.00 43.75 88 GLY A C 1
ATOM 700 O O . GLY A 1 88 ? -7.339 27.794 -30.820 1.00 43.75 88 GLY A O 1
ATOM 701 N N . ARG A 1 89 ? -7.236 26.980 -32.943 1.00 41.66 89 ARG A N 1
ATOM 702 C CA . ARG A 1 89 ? -7.132 28.211 -33.768 1.00 41.66 89 ARG A CA 1
ATOM 703 C C . ARG A 1 89 ? -5.804 28.988 -33.754 1.00 41.66 89 ARG A C 1
ATOM 705 O O . ARG A 1 89 ? -5.556 29.833 -32.906 1.00 41.66 89 ARG A O 1
ATOM 712 N N . HIS A 1 90 ? -5.031 28.764 -34.819 1.00 42.81 90 HIS A N 1
ATOM 713 C CA . HIS A 1 90 ? -4.443 29.855 -35.607 1.00 42.81 90 HIS A CA 1
ATOM 714 C C . HIS A 1 90 ? -5.533 30.519 -36.483 1.00 42.81 90 HIS A C 1
ATOM 716 O O . HIS A 1 90 ? -6.535 29.865 -36.786 1.00 42.81 90 HIS A O 1
ATOM 722 N N . ALA A 1 91 ? -5.250 31.750 -36.936 1.00 42.72 91 ALA A N 1
ATOM 723 C CA . ALA A 1 91 ? -6.080 32.758 -37.629 1.00 42.72 91 ALA A CA 1
ATOM 724 C C . ALA A 1 91 ? -6.846 33.663 -36.642 1.00 42.72 91 ALA A C 1
ATOM 726 O O . ALA A 1 91 ? -7.699 33.178 -35.904 1.00 42.72 91 ALA A O 1
ATOM 727 N N . LEU A 1 92 ? -6.569 34.967 -36.537 1.00 42.19 92 LEU A N 1
ATOM 728 C CA . LEU A 1 92 ? -6.065 35.948 -37.517 1.00 42.19 92 LEU A CA 1
ATOM 729 C C . LEU A 1 92 ? -4.765 36.629 -37.073 1.00 42.19 92 LEU A C 1
ATOM 731 O O . LEU A 1 92 ? -4.635 36.890 -35.857 1.00 42.19 92 LEU A O 1
#

Secondary structure (DSSP, 8-state):
-PPPP---HHHHHHHHHS-HHHHHHHHHHHHHHHH--SBGGGTSSBEEPP--TT---TT-EEEEEGGGTEEEEE------------------

pLDDT: mean 83.7, std 19.33, range [35.09, 98.38]

Sequence (92 aa):
MSWRVEWLEEAAKDMRRLGKTEQKQVLKGIAKVSENPLPSSQGGYGKPLRNANRAHLAGLCKIKFRDLGIRVVYKPGEAYLKADERRGRHAL

Foldseek 3Di:
DFADDDDDPVRVVVLVVDDPVVNVVVVVVVRQQRRPVDDVVVVGDWPQDDDDDPDPRPQKTWDDPPVVRDIDIDHDDDPPPPPPPDPDDDDD

Organism: Bifidobacterium adolescentis (NCBI:txid1680)

Radius of gyration: 17.28 Å; chains: 1; bounding box: 31×54×50 Å